Protein AF-Q9HJU5-F1 (afdb_monomer_lite)

Radius of gyration: 21.57 Å; chains: 1; bounding box: 55×40×51 Å

InterPro domains:
  IPR005149 Transcription regulator PadR, N-terminal [PF03551] (3-56)
  IPR036388 Winged helix-like DNA-binding domain superfamily [G3DSA:1.10.10.10] (1-87)
  IPR036390 Winged helix DNA-binding domain superfamily [SSF46785] (1-113)

Structure (mmCIF, N/CA/C/O backbone):
data_AF-Q9HJU5-F1
#
_entry.id   AF-Q9HJU5-F1
#
loop_
_atom_site.group_PDB
_atom_site.id
_atom_site.type_symbol
_atom_site.label_atom_id
_atom_site.label_alt_id
_atom_site.label_comp_id
_atom_site.label_asym_id
_atom_site.label_entity_id
_atom_site.label_seq_id
_atom_site.pdbx_PDB_ins_code
_atom_site.Cartn_x
_atom_site.Cartn_y
_atom_site.Cartn_z
_atom_site.occupancy
_atom_site.B_iso_or_equiv
_atom_site.auth_seq_id
_atom_site.auth_comp_id
_atom_site.auth_asym_id
_atom_site.auth_atom_id
_atom_site.pdbx_PDB_model_num
ATOM 1 N N . MET A 1 1 ? -1.777 -12.050 -14.356 1.00 93.75 1 MET A N 1
ATOM 2 C CA . MET A 1 1 ? -3.208 -12.102 -14.742 1.00 93.75 1 MET A CA 1
ATOM 3 C C . MET A 1 1 ? -3.380 -11.437 -16.095 1.00 93.75 1 MET A C 1
ATOM 5 O O . MET A 1 1 ? -2.643 -10.503 -16.384 1.00 93.75 1 MET A O 1
ATOM 9 N N . SER A 1 2 ? -4.292 -11.906 -16.938 1.00 96.75 2 SER A N 1
ATOM 10 C CA . SER A 1 2 ? -4.713 -11.183 -18.142 1.00 96.75 2 SER A CA 1
ATOM 11 C C . SER A 1 2 ? -5.500 -9.921 -17.771 1.00 96.75 2 SER A C 1
ATOM 13 O O . SER A 1 2 ? -6.002 -9.801 -16.655 1.00 96.75 2 SER A O 1
ATOM 15 N N . GLY A 1 3 ? -5.657 -8.985 -18.711 1.00 95.25 3 GLY A N 1
ATOM 16 C CA . GLY A 1 3 ? -6.486 -7.793 -18.482 1.00 95.25 3 GLY A CA 1
ATOM 17 C C . GLY A 1 3 ? -7.945 -8.123 -18.129 1.00 95.25 3 GLY A C 1
ATOM 18 O O . GLY A 1 3 ? -8.546 -7.422 -17.322 1.00 95.25 3 GLY A O 1
ATOM 19 N N . ALA A 1 4 ? -8.496 -9.213 -18.677 1.00 96.12 4 ALA A N 1
ATOM 20 C CA . ALA A 1 4 ? -9.846 -9.675 -18.350 1.00 96.12 4 ALA A CA 1
ATOM 21 C C . ALA A 1 4 ? -9.943 -10.185 -16.907 1.00 96.12 4 ALA A C 1
ATOM 23 O O . ALA A 1 4 ? -10.804 -9.735 -16.160 1.00 96.12 4 ALA A O 1
ATOM 24 N N . GLU A 1 5 ? -8.997 -11.032 -16.497 1.00 96.88 5 GLU A N 1
ATOM 25 C CA . GLU A 1 5 ? -8.913 -11.530 -15.118 1.00 96.88 5 GLU A CA 1
ATOM 26 C C . GLU A 1 5 ? -8.731 -10.385 -14.109 1.00 96.88 5 GLU A C 1
ATOM 28 O O . GLU A 1 5 ? -9.305 -10.421 -13.028 1.00 96.88 5 GLU A O 1
ATOM 33 N N . ILE A 1 6 ? -7.977 -9.338 -14.468 1.00 96.88 6 ILE A N 1
ATOM 34 C CA . ILE A 1 6 ? -7.814 -8.144 -13.623 1.00 96.88 6 ILE A CA 1
ATOM 35 C C . ILE A 1 6 ? -9.147 -7.401 -13.453 1.00 96.88 6 ILE A C 1
ATOM 37 O O . ILE A 1 6 ? -9.469 -6.995 -12.339 1.00 96.88 6 ILE A O 1
ATOM 41 N N . MET A 1 7 ? -9.938 -7.230 -14.519 1.00 96.56 7 MET A N 1
ATOM 42 C CA . MET A 1 7 ? -11.270 -6.613 -14.411 1.00 96.56 7 MET A CA 1
ATOM 43 C C . MET A 1 7 ? -12.192 -7.419 -13.485 1.00 96.56 7 MET A C 1
ATOM 45 O O . MET A 1 7 ? -12.896 -6.824 -12.669 1.00 96.56 7 MET A O 1
ATOM 49 N N . ASP A 1 8 ? -12.161 -8.748 -13.592 1.00 95.44 8 ASP A N 1
ATOM 50 C CA . ASP A 1 8 ? -12.999 -9.644 -12.791 1.00 95.44 8 ASP A CA 1
ATOM 51 C C . ASP A 1 8 ? -12.573 -9.659 -11.310 1.00 95.44 8 ASP A C 1
ATOM 53 O O . ASP A 1 8 ? -13.419 -9.620 -10.416 1.00 95.44 8 ASP A O 1
ATOM 57 N N . GLU A 1 9 ? -11.268 -9.636 -11.018 1.00 96.50 9 GLU A N 1
ATOM 58 C CA . GLU A 1 9 ? -10.783 -9.511 -9.638 1.00 96.50 9 GLU A CA 1
ATOM 59 C C . GLU A 1 9 ? -11.112 -8.133 -9.037 1.00 96.50 9 GLU A C 1
ATOM 61 O O . GLU A 1 9 ? -11.509 -8.064 -7.876 1.00 96.50 9 GLU A O 1
ATOM 66 N N . ILE A 1 10 ? -11.053 -7.037 -9.806 1.00 95.06 10 ILE A N 1
ATOM 67 C CA . ILE A 1 10 ? -11.484 -5.710 -9.322 1.00 95.06 10 ILE A CA 1
ATOM 68 C C . ILE A 1 10 ? -12.981 -5.708 -8.969 1.00 95.06 10 ILE A C 1
ATOM 70 O O . ILE A 1 10 ? -13.369 -5.184 -7.922 1.00 95.06 10 ILE A O 1
ATOM 74 N N . GLU A 1 11 ? -13.827 -6.326 -9.793 1.00 95.19 11 GLU A N 1
ATOM 75 C CA . GLU A 1 11 ? -15.256 -6.483 -9.495 1.00 95.19 11 GLU A CA 1
ATOM 76 C C . GLU A 1 11 ? -15.480 -7.294 -8.216 1.00 95.19 11 GLU A C 1
ATOM 78 O O . GLU A 1 11 ? -16.217 -6.879 -7.321 1.00 95.19 11 GLU A O 1
ATOM 83 N N . LYS A 1 12 ? -14.792 -8.425 -8.082 1.00 93.44 12 LYS A N 1
ATOM 84 C CA . LYS A 1 12 ? -14.894 -9.291 -6.906 1.00 93.44 12 LYS A CA 1
ATOM 85 C C . LYS A 1 12 ? -14.434 -8.592 -5.625 1.00 93.44 12 LYS A C 1
ATOM 87 O O . LYS A 1 12 ? -15.135 -8.649 -4.616 1.00 93.44 12 LYS A O 1
ATOM 92 N N . HIS A 1 13 ? -13.295 -7.902 -5.661 1.00 91.88 13 HIS A N 1
ATOM 93 C CA . HIS A 1 13 ? -12.753 -7.169 -4.513 1.00 91.88 13 HIS A CA 1
ATOM 94 C C . HIS A 1 13 ? -13.543 -5.896 -4.182 1.00 91.88 13 HIS A C 1
ATOM 96 O O . HIS A 1 13 ? -13.524 -5.447 -3.037 1.00 91.88 13 HIS A O 1
ATOM 102 N N . SER A 1 14 ? -14.285 -5.347 -5.145 1.00 90.62 14 SER A N 1
ATOM 103 C CA . SER A 1 14 ? -15.245 -4.267 -4.903 1.00 90.62 14 SER A CA 1
ATOM 104 C C . SER A 1 14 ? -16.624 -4.767 -4.455 1.00 90.62 14 SER A C 1
ATOM 106 O O . SER A 1 14 ? -17.555 -3.970 -4.382 1.00 90.62 14 SER A O 1
ATOM 108 N N . PHE A 1 15 ? -16.787 -6.061 -4.149 1.00 89.25 15 PHE A N 1
ATOM 109 C CA . PHE A 1 15 ? -18.078 -6.679 -3.808 1.00 89.25 15 PHE A CA 1
ATOM 110 C C . PHE A 1 15 ? -19.161 -6.448 -4.881 1.00 89.25 15 PHE A C 1
ATOM 112 O O . PHE A 1 15 ? -20.340 -6.283 -4.566 1.00 89.25 15 PHE A O 1
ATOM 119 N N . GLY A 1 16 ? -18.758 -6.413 -6.154 1.00 92.31 16 GLY A N 1
ATOM 120 C CA . GLY A 1 16 ? -19.633 -6.157 -7.298 1.00 92.31 16 GLY A CA 1
ATOM 121 C C . GLY A 1 16 ? -20.023 -4.689 -7.487 1.00 92.31 16 GLY A C 1
ATOM 122 O O . GLY A 1 16 ? -20.833 -4.386 -8.359 1.00 92.31 16 GLY A O 1
ATOM 123 N N . LEU A 1 17 ? -19.477 -3.762 -6.693 1.00 92.31 17 LEU A N 1
ATOM 124 C CA . LEU A 1 17 ? -19.820 -2.339 -6.783 1.00 92.31 17 LEU A CA 1
ATOM 125 C C . LEU A 1 17 ? -19.205 -1.662 -8.010 1.00 92.31 17 LEU A C 1
ATOM 127 O O . LEU A 1 17 ? -19.727 -0.645 -8.470 1.00 92.31 17 LEU A O 1
ATOM 131 N N . TRP A 1 18 ? -18.092 -2.188 -8.530 1.00 94.12 18 TRP A N 1
ATOM 132 C CA . TRP A 1 18 ? -17.386 -1.554 -9.632 1.00 94.12 18 TRP A CA 1
ATOM 133 C C . TRP A 1 18 ? -16.580 -2.535 -10.484 1.00 94.12 18 TRP A C 1
ATOM 135 O O . TRP A 1 18 ? -15.721 -3.256 -9.986 1.00 94.12 18 TRP A O 1
ATOM 145 N N . ARG A 1 19 ? -16.793 -2.482 -11.803 1.00 95.44 19 ARG A N 1
ATOM 146 C CA . ARG A 1 19 ? -15.992 -3.197 -12.799 1.00 95.44 19 ARG A CA 1
ATOM 147 C C . ARG A 1 19 ? -15.490 -2.211 -13.856 1.00 95.44 19 ARG A C 1
ATOM 149 O O . ARG A 1 19 ? -16.318 -1.595 -14.536 1.00 95.44 19 ARG A O 1
ATOM 156 N N . PRO A 1 20 ? -14.170 -2.030 -14.027 1.00 96.19 20 PRO A N 1
ATOM 157 C CA . PRO A 1 20 ? -13.653 -1.159 -15.072 1.00 96.19 20 PRO A CA 1
ATOM 158 C C . PRO A 1 20 ? -13.953 -1.736 -16.460 1.00 96.19 20 PRO A C 1
ATOM 160 O O . PRO A 1 20 ? -14.015 -2.947 -16.658 1.00 96.19 20 PRO A O 1
ATOM 163 N N . SER A 1 21 ? -14.130 -0.855 -17.444 1.00 97.12 21 SER A N 1
ATOM 164 C CA . SER A 1 21 ? -14.312 -1.261 -18.841 1.00 97.12 21 SER A CA 1
ATOM 165 C C . SER A 1 21 ? -12.970 -1.614 -19.504 1.00 97.12 21 SER A C 1
ATOM 167 O O . SER A 1 21 ? -11.932 -1.082 -19.089 1.00 97.12 21 SER A O 1
ATOM 169 N N . PRO A 1 22 ? -12.973 -2.386 -20.610 1.00 95.31 22 PRO A N 1
ATOM 170 C CA . PRO A 1 22 ? -11.790 -2.562 -21.453 1.00 95.31 22 PRO A CA 1
ATOM 171 C C . PRO A 1 22 ? -11.144 -1.226 -21.856 1.00 95.31 22 PRO A C 1
ATOM 173 O O . PRO A 1 22 ? -9.929 -1.064 -21.776 1.00 95.31 22 PRO A O 1
ATOM 176 N N . GLY A 1 23 ? -11.965 -0.231 -22.213 1.00 95.56 23 GLY A N 1
ATOM 177 C CA . GLY A 1 23 ? -11.500 1.092 -22.638 1.00 95.56 23 GLY A CA 1
ATOM 178 C C . GLY A 1 23 ? -10.811 1.907 -21.540 1.00 95.56 23 GLY A C 1
ATOM 179 O O . GLY A 1 23 ? -10.077 2.832 -21.861 1.00 95.56 23 GLY A O 1
ATOM 180 N N . SER A 1 24 ? -11.011 1.561 -20.266 1.00 95.75 24 SER A N 1
ATOM 181 C CA . SER A 1 24 ? -10.334 2.196 -19.128 1.00 95.75 24 SER A CA 1
ATOM 182 C C . SER A 1 24 ? -9.169 1.366 -18.589 1.00 95.75 24 SER A C 1
ATOM 184 O O . SER A 1 24 ? -8.158 1.936 -18.189 1.00 95.75 24 SER A O 1
ATOM 186 N N . ILE A 1 25 ? -9.279 0.031 -18.584 1.00 96.94 25 ILE A N 1
ATOM 187 C CA . ILE A 1 25 ? -8.273 -0.827 -17.946 1.00 96.94 25 ILE A CA 1
ATOM 188 C C . ILE A 1 25 ? -6.996 -0.944 -18.779 1.00 96.94 25 ILE A C 1
ATOM 190 O O . ILE A 1 25 ? -5.905 -0.862 -18.228 1.00 96.94 25 ILE A O 1
ATOM 194 N N . TYR A 1 26 ? -7.104 -1.102 -20.101 1.00 96.00 26 TYR A N 1
ATOM 195 C CA . TYR A 1 26 ? -5.921 -1.309 -20.936 1.00 96.00 26 TYR A CA 1
ATOM 196 C C . TYR A 1 26 ? -5.037 -0.061 -21.012 1.00 96.00 26 TYR A C 1
ATOM 198 O O . TYR A 1 26 ? -3.833 -0.215 -20.833 1.00 96.00 26 TYR A O 1
ATOM 206 N N . PRO A 1 27 ? -5.575 1.167 -21.169 1.00 97.69 27 PRO A N 1
ATOM 207 C CA . PRO A 1 27 ? -4.752 2.369 -21.063 1.00 97.69 27 PRO A CA 1
ATOM 208 C C . PRO A 1 27 ? -4.038 2.485 -19.715 1.00 97.69 27 PRO A C 1
ATOM 210 O O . PRO A 1 27 ? -2.855 2.799 -19.688 1.00 97.69 27 PRO A O 1
ATOM 213 N N . ALA A 1 28 ? -4.720 2.167 -18.609 1.00 97.44 28 ALA A N 1
ATOM 214 C CA . ALA A 1 28 ? -4.102 2.185 -17.285 1.00 97.44 28 ALA A CA 1
ATOM 215 C C . ALA A 1 28 ? -2.970 1.149 -17.160 1.00 97.44 28 ALA A C 1
ATOM 217 O O . ALA A 1 28 ? -1.899 1.466 -16.652 1.00 97.44 28 ALA A O 1
ATOM 218 N N . LEU A 1 29 ? -3.171 -0.074 -17.663 1.00 97.88 29 LEU A N 1
ATOM 219 C CA . LEU A 1 29 ? -2.132 -1.109 -17.670 1.00 97.88 29 LEU A CA 1
ATOM 220 C C . LEU A 1 29 ? -0.928 -0.704 -18.529 1.00 97.88 29 LEU A C 1
ATOM 222 O O . LEU A 1 29 ? 0.206 -0.9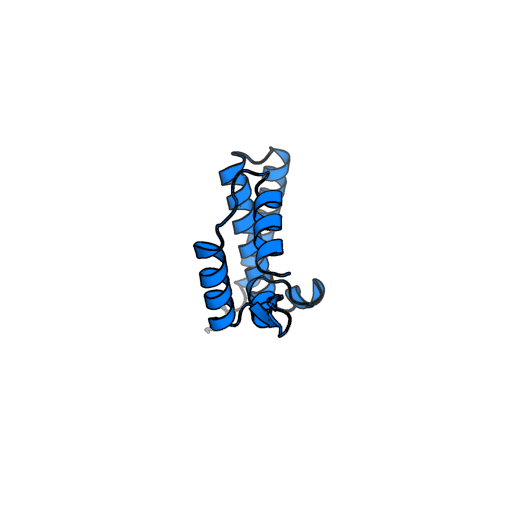07 -18.110 1.00 97.88 29 LEU A O 1
ATOM 226 N N . GLU A 1 30 ? -1.147 -0.099 -19.696 1.00 97.31 30 GLU A N 1
ATOM 227 C CA . GLU A 1 30 ? -0.054 0.392 -20.545 1.00 97.31 30 GLU A CA 1
ATOM 228 C C . GLU A 1 30 ? 0.706 1.554 -19.881 1.00 97.31 30 GLU A C 1
ATOM 230 O O . GLU A 1 30 ? 1.935 1.591 -19.950 1.00 97.31 30 GLU A O 1
ATOM 235 N N . SER A 1 31 ? 0.022 2.448 -19.154 1.00 97.88 31 SER A N 1
ATOM 236 C CA . SER A 1 31 ? 0.683 3.464 -18.322 1.00 97.88 31 SER A CA 1
ATOM 237 C C . SER A 1 31 ? 1.586 2.826 -17.265 1.00 97.88 31 SER A C 1
ATOM 239 O O . SER A 1 31 ? 2.771 3.150 -17.208 1.00 97.88 31 SER A O 1
ATOM 241 N N . LEU A 1 32 ? 1.085 1.845 -16.510 1.00 97.81 32 LEU A N 1
ATOM 242 C CA . LEU A 1 32 ? 1.876 1.138 -15.496 1.00 97.81 32 LEU A CA 1
ATOM 243 C C . LEU A 1 32 ? 3.072 0.376 -16.094 1.00 97.81 32 LEU A C 1
ATOM 245 O O . LEU A 1 32 ? 4.128 0.295 -15.463 1.00 97.81 32 LEU A O 1
ATOM 249 N N . VAL A 1 33 ? 2.935 -0.166 -17.311 1.00 97.88 33 VAL A N 1
ATOM 250 C CA . VAL A 1 33 ? 4.058 -0.758 -18.061 1.00 97.88 33 VAL A CA 1
ATOM 251 C C . VAL A 1 33 ? 5.080 0.317 -18.426 1.00 97.88 33 VAL A C 1
ATOM 253 O O . VAL A 1 33 ? 6.275 0.116 -18.220 1.00 97.88 33 VAL A O 1
ATOM 256 N N . SER A 1 34 ? 4.631 1.468 -18.933 1.00 97.75 34 SER A N 1
ATOM 257 C CA . SER A 1 34 ? 5.516 2.573 -19.324 1.00 97.75 34 SER A CA 1
ATOM 258 C C . SER A 1 34 ? 6.284 3.170 -18.139 1.00 97.75 34 SER A C 1
ATOM 260 O O . SER A 1 34 ? 7.449 3.541 -18.273 1.00 97.75 34 SER A O 1
ATOM 262 N N . GLU A 1 35 ? 5.662 3.189 -16.961 1.00 97.25 35 GLU A N 1
ATOM 263 C CA . GLU A 1 35 ? 6.274 3.607 -15.698 1.00 97.25 35 GLU A CA 1
ATOM 264 C C . GLU A 1 35 ? 7.196 2.527 -15.108 1.00 97.25 35 GLU A C 1
ATOM 266 O O . GLU A 1 35 ? 7.954 2.790 -14.169 1.00 97.25 35 GLU A O 1
ATOM 271 N N . GLY A 1 36 ? 7.167 1.314 -15.663 1.00 96.81 36 GLY A N 1
ATOM 272 C CA . GLY A 1 36 ? 7.973 0.179 -15.232 1.00 96.81 36 GLY A CA 1
ATOM 273 C C . GLY A 1 36 ? 7.491 -0.469 -13.937 1.00 96.81 36 GLY A C 1
ATOM 274 O O . GLY A 1 36 ? 8.271 -1.186 -13.317 1.00 96.81 36 GLY A O 1
ATOM 275 N N . LEU A 1 37 ? 6.249 -0.226 -13.508 1.00 96.94 37 LEU A N 1
ATOM 276 C CA . LEU A 1 37 ? 5.658 -0.808 -12.293 1.00 96.94 37 LEU A CA 1
ATOM 277 C C . LEU A 1 37 ? 5.123 -2.227 -12.532 1.00 96.94 37 LEU A C 1
ATOM 279 O O . LEU A 1 37 ? 5.120 -3.067 -11.634 1.00 96.94 37 LEU A O 1
ATOM 283 N N . ILE A 1 38 ? 4.711 -2.532 -13.762 1.00 97.50 38 ILE A N 1
ATOM 284 C CA . ILE A 1 38 ? 4.299 -3.881 -14.163 1.00 97.50 38 ILE A CA 1
ATOM 285 C C . ILE A 1 38 ? 5.003 -4.305 -15.452 1.00 97.50 38 ILE A C 1
ATOM 287 O O . ILE A 1 38 ? 5.438 -3.478 -16.249 1.00 97.50 38 ILE A O 1
ATOM 291 N N . ILE A 1 39 ? 5.094 -5.614 -15.668 1.00 97.50 39 ILE A N 1
ATOM 292 C CA . ILE A 1 39 ? 5.643 -6.229 -16.875 1.00 97.50 39 ILE A CA 1
ATOM 293 C C . ILE A 1 39 ? 4.501 -6.904 -17.624 1.00 97.50 39 ILE A C 1
ATOM 295 O O . ILE A 1 39 ? 3.754 -7.700 -17.052 1.00 97.50 39 ILE A O 1
ATOM 299 N N . ARG A 1 40 ? 4.394 -6.621 -18.924 1.00 97.31 40 ARG A N 1
ATOM 300 C CA . ARG A 1 40 ? 3.529 -7.365 -19.840 1.00 97.31 40 ARG A CA 1
ATOM 301 C C . ARG A 1 40 ? 4.307 -8.541 -20.432 1.00 97.31 40 ARG A C 1
ATOM 303 O O . ARG A 1 40 ? 5.355 -8.349 -21.039 1.00 97.31 40 ARG A O 1
ATOM 310 N N . LYS A 1 41 ? 3.794 -9.755 -20.246 1.00 96.50 41 LYS A N 1
ATOM 311 C CA . LYS A 1 41 ? 4.320 -10.997 -20.822 1.00 96.50 41 LYS A CA 1
ATOM 312 C C . LYS A 1 41 ? 3.850 -11.181 -22.260 1.00 96.50 41 LYS A C 1
ATOM 314 O O . LYS A 1 41 ? 2.803 -10.666 -22.659 1.00 96.50 41 LYS A O 1
ATOM 319 N N . ASP A 1 42 ? 4.583 -12.010 -22.996 1.00 93.50 42 ASP A N 1
ATOM 320 C CA . ASP A 1 42 ? 4.279 -12.360 -24.389 1.00 93.50 42 ASP A CA 1
ATOM 321 C C . ASP A 1 42 ? 2.909 -13.041 -24.549 1.00 93.50 42 ASP A C 1
ATOM 323 O O . ASP A 1 42 ? 2.270 -12.927 -25.591 1.00 93.50 42 ASP A O 1
ATOM 327 N N . ASP A 1 43 ? 2.422 -13.704 -23.497 1.00 92.94 43 ASP A N 1
ATOM 328 C CA . ASP A 1 43 ? 1.101 -14.341 -23.452 1.00 92.94 43 ASP A CA 1
ATOM 329 C C . ASP A 1 43 ? -0.046 -13.377 -23.086 1.00 92.94 43 ASP A C 1
ATOM 331 O O . ASP A 1 43 ? -1.186 -13.800 -22.889 1.00 92.94 43 ASP A O 1
ATOM 335 N N . GLY A 1 44 ? 0.236 -12.074 -22.990 1.00 89.69 44 GLY A N 1
ATOM 336 C CA . GLY A 1 44 ? -0.754 -11.044 -22.679 1.00 89.69 44 GLY A CA 1
ATOM 337 C C . GLY A 1 44 ? -1.127 -10.944 -21.198 1.00 89.6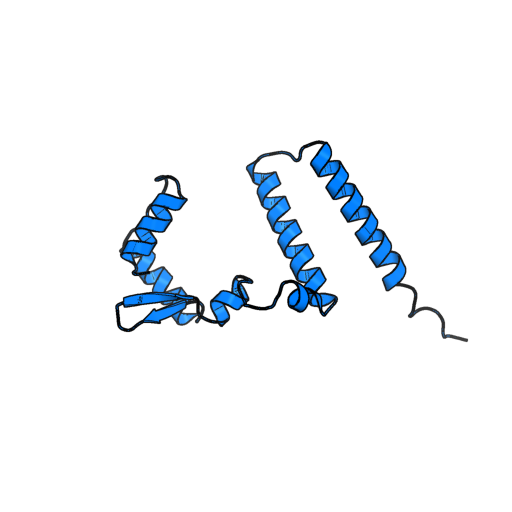9 44 GLY A C 1
ATOM 338 O O . GLY A 1 44 ? -2.058 -10.209 -20.856 1.00 89.69 44 GLY A O 1
ATOM 339 N N . ARG A 1 45 ? -0.424 -11.653 -20.307 1.00 96.50 45 ARG A N 1
ATOM 340 C CA . ARG A 1 45 ? -0.564 -11.481 -18.857 1.00 96.50 45 ARG A CA 1
ATOM 341 C C . ARG A 1 45 ? 0.328 -10.357 -18.339 1.00 96.50 45 ARG A C 1
ATOM 343 O O . ARG A 1 45 ? 1.375 -10.054 -18.899 1.00 96.50 45 ARG A O 1
ATOM 350 N N . TYR A 1 46 ? -0.085 -9.786 -17.219 1.00 97.50 46 TYR A N 1
ATOM 351 C CA . TYR A 1 46 ? 0.637 -8.771 -16.470 1.00 97.50 46 TYR A CA 1
ATOM 352 C C . TYR A 1 46 ? 1.100 -9.335 -15.124 1.00 97.50 46 TYR A C 1
ATOM 354 O O . TYR A 1 46 ? 0.386 -10.134 -14.496 1.00 97.50 46 TYR A O 1
ATOM 362 N N . GLU A 1 47 ? 2.277 -8.902 -14.686 1.00 96.38 47 GLU A N 1
ATOM 363 C CA . GLU A 1 47 ? 2.850 -9.168 -13.363 1.00 96.38 47 GLU A CA 1
ATOM 364 C C . GLU A 1 47 ? 3.532 -7.913 -12.807 1.00 96.38 47 GLU A C 1
ATOM 366 O O . GLU A 1 47 ? 3.914 -7.034 -13.575 1.00 96.38 47 GLU A O 1
ATOM 371 N N . LEU A 1 48 ? 3.704 -7.828 -11.485 1.00 95.31 48 LEU A N 1
ATOM 372 C CA . LEU A 1 48 ? 4.511 -6.765 -10.879 1.00 95.31 48 LEU A CA 1
ATOM 373 C C . LEU A 1 48 ? 5.975 -6.900 -11.310 1.00 95.31 48 LEU A C 1
ATOM 375 O O . LEU A 1 48 ? 6.530 -8.002 -11.277 1.00 95.31 48 LEU A O 1
ATOM 379 N N . SER A 1 49 ? 6.599 -5.779 -11.669 1.00 95.00 49 SER A N 1
ATOM 380 C CA . SER A 1 49 ? 8.056 -5.705 -11.803 1.00 95.00 49 SER A CA 1
ATOM 381 C C . SER A 1 49 ? 8.713 -5.666 -10.418 1.00 95.00 49 SER A C 1
ATOM 383 O O . SER A 1 49 ? 8.028 -5.472 -9.416 1.00 95.00 49 SER A O 1
ATOM 385 N N . GLU A 1 50 ? 10.041 -5.795 -10.342 1.00 89.56 50 GLU A N 1
ATOM 386 C CA . GLU A 1 50 ? 10.753 -5.546 -9.077 1.00 89.56 50 GLU A CA 1
ATOM 387 C C . GLU A 1 50 ? 10.523 -4.109 -8.591 1.00 89.56 50 GLU A C 1
ATOM 389 O O . GLU A 1 50 ? 10.115 -3.917 -7.457 1.00 89.56 50 GLU A O 1
ATOM 394 N N . LYS A 1 51 ? 10.604 -3.108 -9.479 1.00 90.12 51 LYS A N 1
ATOM 395 C CA . LYS A 1 51 ? 10.264 -1.714 -9.146 1.00 90.12 51 LYS A CA 1
ATOM 396 C C . LYS A 1 51 ? 8.835 -1.575 -8.602 1.00 90.12 51 LYS A C 1
ATOM 398 O O . LYS A 1 51 ? 8.605 -0.823 -7.667 1.00 90.12 51 LYS A O 1
ATOM 403 N N . GLY A 1 52 ? 7.865 -2.277 -9.188 1.00 91.50 52 GLY A N 1
ATOM 404 C CA . GLY A 1 52 ? 6.482 -2.263 -8.710 1.00 91.50 52 GLY A CA 1
ATOM 405 C C . GLY A 1 52 ? 6.306 -2.959 -7.364 1.00 91.50 52 GLY A C 1
ATOM 406 O O . GLY A 1 52 ? 5.453 -2.559 -6.578 1.00 91.50 52 GLY A O 1
ATOM 407 N N . LYS A 1 53 ? 7.107 -3.988 -7.072 1.00 86.75 53 LYS A N 1
ATOM 408 C CA . LYS A 1 53 ? 7.142 -4.608 -5.744 1.00 86.75 53 LYS A CA 1
ATOM 409 C C . LYS A 1 53 ? 7.802 -3.683 -4.726 1.00 86.75 53 LYS A C 1
ATOM 411 O O . LYS A 1 53 ? 7.251 -3.546 -3.642 1.00 86.75 53 LYS A O 1
ATOM 416 N N . GLU A 1 54 ? 8.899 -3.015 -5.064 1.00 81.94 54 GLU A N 1
ATOM 417 C CA . GLU A 1 54 ? 9.543 -2.003 -4.218 1.00 81.94 54 GLU A CA 1
ATOM 418 C C . GLU A 1 54 ? 8.575 -0.861 -3.877 1.00 81.94 54 GLU A C 1
ATOM 420 O O . GLU A 1 54 ? 8.392 -0.549 -2.702 1.00 81.94 54 GLU A O 1
ATOM 425 N N . ASP A 1 55 ? 7.905 -0.298 -4.888 1.00 82.69 55 ASP A N 1
ATOM 426 C CA . ASP A 1 55 ? 6.950 0.813 -4.753 1.00 82.69 55 ASP A CA 1
ATOM 427 C C . ASP A 1 55 ? 5.765 0.459 -3.841 1.00 82.69 55 ASP A C 1
ATOM 429 O O . ASP A 1 55 ? 5.332 1.259 -3.014 1.00 82.69 55 ASP A O 1
ATOM 433 N N . LEU A 1 56 ? 5.294 -0.788 -3.921 1.00 82.88 56 LEU A N 1
ATOM 434 C CA . LEU A 1 56 ? 4.245 -1.315 -3.048 1.00 82.88 56 LEU A CA 1
ATOM 435 C C . LEU A 1 56 ? 4.769 -1.840 -1.702 1.00 82.88 56 LEU A C 1
ATOM 437 O O . LEU A 1 56 ? 3.980 -2.332 -0.893 1.00 82.88 56 LEU A O 1
ATOM 441 N N . GLY A 1 57 ? 6.082 -1.810 -1.461 1.00 71.44 57 GLY A N 1
ATOM 442 C CA . GLY A 1 57 ? 6.686 -2.413 -0.278 1.00 71.44 57 GLY A CA 1
ATOM 443 C C . GLY A 1 57 ? 6.397 -3.917 -0.172 1.00 71.44 57 GLY A C 1
ATOM 444 O O . GLY A 1 57 ? 6.100 -4.410 0.916 1.00 71.44 57 GLY A O 1
ATOM 445 N N . ILE A 1 58 ? 6.483 -4.663 -1.276 1.00 69.19 58 ILE A N 1
ATOM 446 C CA . ILE A 1 58 ? 6.248 -6.118 -1.409 1.00 69.19 58 ILE A CA 1
ATOM 447 C C . ILE A 1 58 ? 7.563 -6.924 -1.485 1.00 69.19 58 ILE A C 1
ATOM 449 O O . ILE A 1 58 ? 7.543 -8.153 -1.433 1.00 69.19 58 ILE A O 1
ATOM 453 N N . ASP A 1 59 ? 8.722 -6.272 -1.552 1.00 56.19 59 ASP A N 1
ATOM 454 C CA . ASP A 1 59 ? 10.000 -6.974 -1.698 1.00 56.19 59 ASP A CA 1
ATOM 455 C C . ASP A 1 59 ? 10.316 -7.964 -0.571 1.00 56.19 59 ASP A C 1
ATOM 457 O O . ASP A 1 59 ? 10.078 -7.676 0.608 1.00 56.19 59 ASP A O 1
ATOM 461 N N . ASN A 1 60 ? 10.943 -9.085 -0.976 1.00 52.00 60 ASN A N 1
ATOM 462 C CA . ASN A 1 60 ? 11.511 -10.202 -0.192 1.00 52.00 60 ASN A CA 1
ATOM 463 C C . ASN A 1 60 ? 12.649 -9.783 0.764 1.00 52.00 60 ASN A C 1
ATOM 465 O O . ASN A 1 60 ? 13.588 -10.533 1.026 1.00 52.00 60 ASN A O 1
ATOM 469 N N . ILE A 1 61 ? 12.589 -8.571 1.287 1.00 51.88 61 ILE A N 1
ATOM 470 C CA . ILE A 1 61 ? 13.339 -8.145 2.450 1.00 51.88 61 ILE A CA 1
ATOM 471 C C . ILE A 1 61 ? 12.613 -8.808 3.622 1.00 51.88 61 ILE A C 1
ATOM 473 O O . ILE A 1 61 ? 11.450 -8.493 3.882 1.00 51.88 61 ILE A O 1
ATOM 477 N N . SER A 1 62 ? 13.260 -9.765 4.301 1.00 58.50 62 SER A N 1
ATOM 478 C CA . SER A 1 62 ? 12.721 -10.313 5.554 1.00 58.50 62 SER A CA 1
ATOM 479 C C . SER A 1 62 ? 12.263 -9.145 6.431 1.00 58.50 62 SER A C 1
ATOM 481 O O . SER A 1 62 ? 12.905 -8.096 6.427 1.00 58.50 62 SER A O 1
ATOM 483 N N . GLN A 1 63 ? 11.187 -9.287 7.207 1.00 55.81 63 GLN A N 1
ATOM 484 C CA . GLN A 1 63 ? 10.751 -8.224 8.126 1.00 55.81 63 GLN A CA 1
ATOM 485 C C . GLN A 1 63 ? 11.927 -7.720 9.001 1.00 55.81 63 GLN A C 1
ATOM 487 O O . GLN A 1 63 ? 12.013 -6.538 9.314 1.00 55.81 63 GLN A O 1
ATOM 492 N N . SER A 1 64 ? 12.905 -8.594 9.283 1.00 56.12 64 SER A N 1
ATOM 493 C CA . SER A 1 64 ? 14.178 -8.262 9.937 1.00 56.12 64 SER A CA 1
ATOM 494 C C . SER A 1 64 ? 15.108 -7.347 9.130 1.00 56.12 64 SER A C 1
ATOM 496 O O . SER A 1 64 ? 15.834 -6.541 9.702 1.00 56.12 64 SER A O 1
ATOM 498 N N . ASP A 1 65 ? 15.129 -7.479 7.806 1.00 57.12 65 ASP A N 1
ATOM 499 C CA . ASP A 1 65 ? 15.981 -6.703 6.911 1.00 57.12 65 ASP A CA 1
ATOM 500 C C . ASP A 1 65 ? 15.421 -5.288 6.658 1.00 57.12 65 ASP A C 1
ATOM 502 O O . ASP A 1 65 ? 16.209 -4.369 6.440 1.00 57.12 65 AS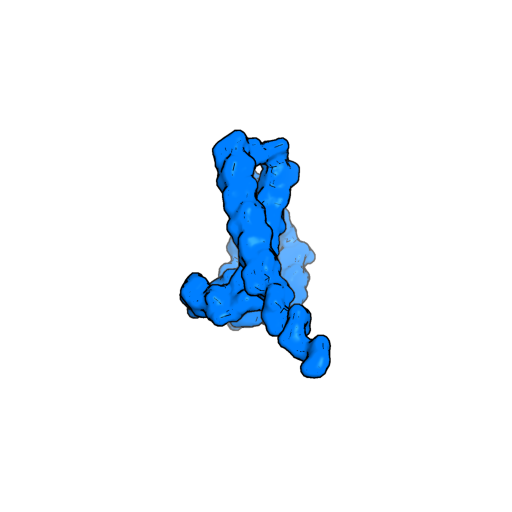P A O 1
ATOM 506 N N . ARG A 1 66 ? 14.096 -5.086 6.790 1.00 57.59 66 ARG A N 1
ATOM 507 C CA . ARG A 1 66 ? 13.420 -3.768 6.729 1.00 57.59 66 ARG A CA 1
ATOM 508 C C . ARG A 1 66 ? 13.642 -2.891 7.953 1.00 57.59 66 ARG A C 1
ATOM 510 O O . ARG A 1 66 ? 13.273 -1.728 7.941 1.00 57.59 66 ARG A O 1
ATOM 517 N N . MET A 1 67 ? 14.210 -3.444 9.020 1.00 65.31 67 MET A N 1
ATOM 518 C CA . MET A 1 67 ? 14.419 -2.735 10.285 1.00 65.31 67 MET A CA 1
ATOM 519 C C . MET A 1 67 ? 15.907 -2.510 10.579 1.00 65.31 67 MET A C 1
ATOM 521 O O . MET A 1 67 ? 16.296 -2.300 11.726 1.00 65.31 67 MET A O 1
ATOM 525 N N . LYS A 1 68 ? 16.762 -2.583 9.550 1.00 73.00 68 LYS A N 1
ATOM 526 C CA . LYS A 1 68 ? 18.221 -2.463 9.700 1.00 73.00 68 LYS A CA 1
ATOM 527 C C . LYS A 1 68 ? 18.697 -1.034 9.941 1.00 73.00 68 LYS A C 1
ATOM 529 O O . LYS A 1 68 ? 19.762 -0.852 10.526 1.00 73.00 68 LYS A O 1
ATOM 534 N N . THR A 1 69 ? 17.952 -0.030 9.484 1.00 83.25 69 THR A N 1
ATOM 535 C CA . THR A 1 69 ? 18.321 1.384 9.634 1.00 83.25 69 THR A CA 1
ATOM 536 C C . THR A 1 69 ? 17.197 2.172 10.295 1.00 83.25 69 THR A C 1
ATOM 538 O O . THR A 1 69 ? 16.021 1.847 10.129 1.00 83.25 69 THR A O 1
ATOM 541 N N . ALA A 1 70 ? 17.547 3.242 11.015 1.00 83.88 70 ALA A N 1
ATOM 542 C CA . ALA A 1 70 ? 16.553 4.145 11.597 1.00 83.88 70 ALA A CA 1
ATOM 543 C C . ALA A 1 70 ? 15.593 4.698 10.527 1.00 83.88 70 ALA A C 1
ATOM 545 O O . ALA A 1 70 ? 14.391 4.738 10.751 1.00 83.88 70 ALA A O 1
ATOM 546 N N . ASP A 1 71 ? 16.117 5.036 9.348 1.00 82.19 71 ASP A N 1
ATOM 547 C CA . ASP A 1 71 ? 15.348 5.533 8.203 1.00 82.19 71 ASP A CA 1
ATOM 548 C C . ASP A 1 71 ? 14.286 4.531 7.713 1.00 82.19 71 ASP A C 1
ATOM 550 O O . ASP A 1 71 ? 13.113 4.877 7.562 1.00 82.19 71 ASP A O 1
ATOM 554 N N . SER A 1 72 ? 14.664 3.256 7.574 1.00 78.75 72 SER A N 1
ATOM 555 C CA . SER A 1 72 ? 13.736 2.191 7.172 1.00 78.75 72 SER A CA 1
ATOM 556 C C . SER A 1 72 ? 12.630 1.955 8.208 1.00 78.75 72 SER A C 1
ATOM 558 O O . SER A 1 72 ? 11.456 1.852 7.857 1.00 78.75 72 SER A O 1
ATOM 560 N N . VAL A 1 73 ? 12.978 1.979 9.501 1.00 85.94 73 VAL A N 1
ATOM 561 C CA . VAL A 1 73 ? 12.006 1.839 10.596 1.00 85.94 73 VAL A CA 1
ATOM 562 C C . VAL A 1 73 ? 11.040 3.026 10.631 1.00 85.94 73 VAL A C 1
ATOM 564 O O . VAL A 1 73 ? 9.840 2.833 10.812 1.00 85.94 73 VAL A O 1
ATOM 567 N N . LEU A 1 74 ? 11.538 4.251 10.446 1.00 88.19 74 LEU A N 1
ATOM 568 C CA . LEU A 1 74 ? 10.709 5.458 10.433 1.00 88.19 74 LEU A CA 1
ATOM 569 C C . LEU A 1 74 ? 9.750 5.484 9.236 1.00 88.19 74 LEU A C 1
ATOM 571 O O . LEU A 1 74 ? 8.589 5.855 9.403 1.00 88.19 74 LEU A O 1
ATOM 575 N N . SER A 1 75 ? 10.204 5.042 8.063 1.00 81.81 75 SER A N 1
ATOM 576 C CA . SER A 1 75 ? 9.369 4.936 6.859 1.00 81.81 75 SER A CA 1
ATOM 577 C C . SER A 1 75 ? 8.220 3.935 7.039 1.00 81.81 75 SER A C 1
ATOM 579 O O . SER A 1 75 ? 7.079 4.209 6.658 1.00 81.81 75 SER A O 1
ATOM 581 N N . GLU A 1 76 ? 8.485 2.800 7.691 1.00 82.00 76 GLU A N 1
ATOM 582 C CA . GLU A 1 76 ? 7.452 1.807 8.003 1.00 82.00 76 GLU A CA 1
ATOM 583 C C . GLU A 1 76 ? 6.452 2.342 9.046 1.00 82.00 76 GLU A C 1
ATOM 585 O O . GLU A 1 76 ? 5.239 2.227 8.869 1.00 82.00 76 GLU A O 1
ATOM 590 N N . LEU A 1 77 ? 6.940 3.003 10.106 1.00 90.44 77 LEU A N 1
ATOM 591 C CA . LEU A 1 77 ? 6.081 3.641 11.111 1.00 90.44 77 LEU A CA 1
ATOM 592 C C . LEU A 1 77 ? 5.156 4.694 10.490 1.00 90.44 77 LEU A C 1
ATOM 594 O O . LEU A 1 77 ? 3.981 4.763 10.852 1.00 90.44 77 LEU A O 1
ATOM 598 N N . TYR A 1 78 ? 5.670 5.489 9.550 1.00 86.19 78 TYR A N 1
ATOM 599 C CA . TYR A 1 78 ? 4.875 6.465 8.808 1.00 86.19 78 TYR A CA 1
ATOM 600 C C . TYR A 1 78 ? 3.772 5.785 7.988 1.00 86.19 78 TYR A C 1
ATOM 602 O O . TYR A 1 78 ? 2.604 6.161 8.088 1.00 86.19 78 TYR A O 1
ATOM 610 N N . SER A 1 79 ? 4.125 4.731 7.251 1.00 83.50 79 SER A N 1
ATOM 611 C CA . SER A 1 79 ? 3.182 3.969 6.425 1.00 83.50 79 SER A CA 1
ATOM 612 C C . SER A 1 79 ? 2.056 3.351 7.264 1.00 83.50 79 SER A C 1
ATOM 614 O O . SER A 1 79 ? 0.880 3.443 6.909 1.00 83.50 79 SER A O 1
ATOM 616 N N . TYR A 1 80 ? 2.380 2.784 8.430 1.00 89.75 80 TYR A N 1
ATOM 617 C CA . TYR A 1 80 ? 1.368 2.256 9.349 1.00 89.75 80 TYR A CA 1
ATOM 618 C C . TYR A 1 80 ? 0.500 3.338 9.984 1.00 89.75 80 TYR A C 1
ATOM 620 O O . TYR A 1 80 ? -0.695 3.110 10.181 1.00 89.75 80 TYR A O 1
ATOM 628 N N . ALA A 1 81 ? 1.063 4.506 10.299 1.00 91.62 81 ALA A N 1
ATOM 629 C CA . ALA A 1 81 ? 0.283 5.628 10.807 1.00 91.62 81 ALA A CA 1
ATOM 630 C C . ALA A 1 81 ? -0.744 6.101 9.768 1.00 91.62 81 ALA A C 1
ATOM 632 O O . ALA A 1 81 ? -1.907 6.295 10.118 1.00 91.62 81 ALA A O 1
ATOM 633 N N . GLN A 1 82 ? -0.343 6.198 8.498 1.00 87.25 82 GLN A N 1
ATOM 634 C CA . GLN A 1 82 ? -1.240 6.533 7.393 1.00 87.25 82 GLN A CA 1
ATOM 635 C C . GLN A 1 82 ? -2.341 5.476 7.214 1.00 87.25 82 GLN A C 1
ATOM 637 O O . GLN A 1 82 ? -3.518 5.813 7.123 1.00 87.25 82 GLN A O 1
ATOM 642 N N . TYR A 1 83 ? -1.990 4.188 7.259 1.00 86.81 83 TYR A N 1
ATOM 643 C CA . TYR A 1 83 ? -2.979 3.110 7.177 1.00 86.81 83 TYR A CA 1
ATOM 644 C C . TYR A 1 83 ? -3.984 3.142 8.341 1.00 86.81 83 TYR A C 1
ATOM 646 O O . TYR A 1 83 ? -5.189 2.971 8.146 1.00 86.81 83 TYR A O 1
ATOM 654 N N . LEU A 1 84 ? -3.508 3.395 9.566 1.00 90.06 84 LEU A N 1
ATOM 655 C CA . LEU A 1 84 ? -4.375 3.550 10.732 1.00 90.06 84 LEU A CA 1
ATOM 656 C C . LEU A 1 84 ? -5.285 4.778 10.594 1.00 90.06 84 LEU A C 1
ATOM 658 O O . LEU A 1 84 ? -6.461 4.705 10.948 1.00 90.06 84 LEU A O 1
ATOM 662 N N . GLU A 1 85 ? -4.766 5.887 10.069 1.00 87.94 85 GLU A N 1
ATOM 663 C CA . GLU A 1 85 ? -5.549 7.088 9.781 1.00 87.94 85 GLU A CA 1
ATOM 664 C C . GLU A 1 85 ? -6.687 6.789 8.798 1.00 87.94 85 GLU A C 1
ATOM 666 O O . GLU A 1 85 ? -7.835 7.153 9.066 1.00 87.94 85 GLU A O 1
ATOM 671 N N . ASP A 1 86 ? -6.401 6.074 7.711 1.00 86.44 86 ASP A N 1
ATOM 672 C CA . ASP A 1 86 ? -7.401 5.686 6.715 1.00 86.44 86 ASP A CA 1
ATOM 673 C C . ASP A 1 86 ? -8.502 4.804 7.321 1.00 86.44 86 ASP A C 1
ATOM 675 O O . ASP A 1 86 ? -9.691 5.034 7.074 1.00 86.44 86 ASP A O 1
ATOM 679 N N . ILE A 1 87 ? -8.137 3.847 8.183 1.00 85.81 87 ILE A N 1
ATOM 680 C CA . ILE A 1 87 ? -9.105 3.028 8.931 1.00 85.81 87 ILE A CA 1
ATOM 681 C C . ILE A 1 87 ? -10.001 3.914 9.798 1.00 85.81 87 ILE A C 1
ATOM 683 O O . ILE A 1 87 ? -11.224 3.772 9.781 1.00 85.81 87 ILE A O 1
ATOM 687 N N . VAL A 1 88 ? -9.416 4.846 10.553 1.00 88.44 88 VAL A N 1
ATOM 688 C CA . VAL A 1 88 ? -10.177 5.731 11.445 1.00 88.44 88 VAL A CA 1
ATOM 689 C C . VAL A 1 88 ? -11.101 6.653 10.656 1.00 88.44 88 VAL A C 1
ATOM 691 O O . VAL A 1 88 ? -12.240 6.867 11.074 1.00 88.44 88 VAL A O 1
ATOM 694 N N . ARG A 1 89 ? -10.650 7.169 9.509 1.00 83.06 89 ARG A N 1
ATOM 695 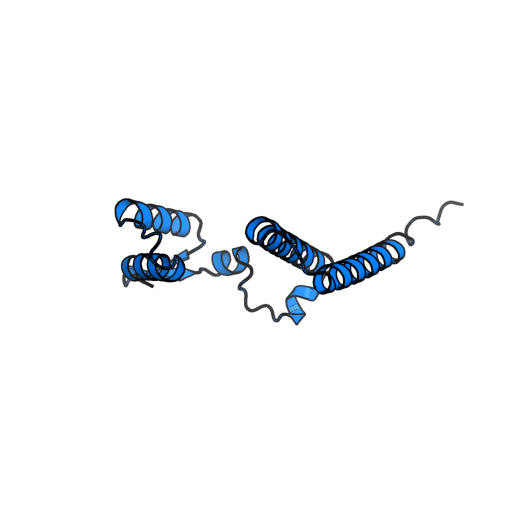C CA . ARG A 1 89 ? -11.457 8.008 8.613 1.00 83.06 89 ARG A CA 1
ATOM 696 C C . ARG A 1 89 ? -12.632 7.240 8.008 1.00 83.06 89 ARG A C 1
ATOM 698 O O . ARG A 1 89 ? -13.705 7.822 7.862 1.00 83.06 89 ARG A O 1
ATOM 705 N N . ARG A 1 90 ? -12.452 5.957 7.679 1.00 81.69 90 ARG A N 1
ATOM 706 C CA . ARG A 1 90 ? -13.502 5.108 7.095 1.00 81.69 90 ARG A CA 1
ATOM 707 C C . ARG A 1 90 ? -14.508 4.606 8.132 1.00 81.69 90 ARG A C 1
ATOM 709 O O . ARG A 1 90 ? -15.711 4.728 7.922 1.00 81.69 90 ARG A O 1
ATOM 716 N N . ASP A 1 91 ? -14.020 4.060 9.244 1.00 77.81 91 ASP A N 1
ATOM 717 C CA . ASP A 1 91 ? -14.832 3.307 10.213 1.00 77.81 91 ASP A CA 1
ATOM 718 C C . ASP A 1 91 ? -15.243 4.169 11.433 1.00 77.81 91 ASP A C 1
ATOM 720 O O . ASP A 1 91 ? -16.058 3.771 12.270 1.00 77.81 91 ASP A O 1
ATOM 724 N N . GLY A 1 92 ? -14.716 5.394 11.528 1.00 71.50 92 GLY A N 1
ATOM 725 C CA . GLY A 1 92 ? -15.236 6.478 12.362 1.00 71.50 92 GLY A CA 1
ATOM 726 C C . GLY A 1 92 ? -14.821 6.479 13.835 1.00 71.50 92 GLY A C 1
ATOM 727 O O . GLY A 1 92 ? -15.136 7.447 14.529 1.00 71.50 92 GLY A O 1
ATOM 728 N N . LYS A 1 93 ? -14.132 5.450 14.355 1.00 80.06 93 LYS A N 1
ATOM 729 C CA . LYS A 1 93 ? -13.496 5.486 15.692 1.00 80.06 93 LYS A CA 1
ATOM 730 C C . LYS A 1 93 ? -12.606 4.279 15.986 1.00 80.06 93 LYS A C 1
ATOM 732 O O . LYS A 1 93 ? -12.959 3.145 15.691 1.00 80.06 93 LYS A O 1
ATOM 737 N N . LEU A 1 94 ? -11.533 4.531 16.734 1.00 87.50 94 LEU A N 1
ATOM 738 C CA . LEU A 1 94 ? -10.824 3.508 17.507 1.00 87.50 94 LEU A CA 1
ATOM 739 C C . LEU A 1 94 ? -11.635 3.095 18.745 1.00 87.50 94 LEU A C 1
ATOM 741 O O . LEU A 1 94 ? -12.332 3.924 19.346 1.00 87.50 94 LEU A O 1
ATOM 745 N N . SER A 1 95 ? -11.525 1.829 19.160 1.00 91.31 95 SER A N 1
ATOM 746 C CA . SER A 1 95 ? -12.047 1.395 20.461 1.00 91.31 95 SER A CA 1
ATOM 747 C C . SER A 1 95 ? -11.252 2.036 21.610 1.00 91.31 95 SER A C 1
ATOM 749 O O . SER A 1 95 ? -10.170 2.582 21.401 1.00 91.31 95 SER A O 1
ATOM 751 N N . ALA A 1 96 ? -11.766 1.978 22.845 1.00 90.88 96 ALA A N 1
ATOM 752 C CA . ALA A 1 96 ? -11.008 2.444 24.012 1.00 90.88 96 ALA A CA 1
ATOM 753 C C . ALA A 1 96 ? -9.663 1.704 24.145 1.00 90.88 96 ALA A C 1
ATOM 755 O O . ALA A 1 96 ? -8.628 2.341 24.296 1.00 90.88 96 ALA A O 1
ATOM 756 N N . SER A 1 97 ? -9.671 0.380 23.953 1.00 94.19 97 SER A N 1
ATOM 757 C CA . SER A 1 97 ? -8.452 -0.434 23.995 1.00 94.19 97 SER A CA 1
ATOM 758 C C . SER A 1 97 ? -7.446 -0.052 22.906 1.00 94.19 97 SER A C 1
ATOM 760 O O . SER A 1 97 ? -6.244 -0.043 23.161 1.00 94.19 97 SER A O 1
ATOM 762 N N . ASP A 1 98 ? -7.910 0.283 21.701 1.00 93.75 98 ASP A N 1
ATOM 763 C CA . ASP A 1 98 ? -7.012 0.680 20.610 1.00 93.75 98 ASP A CA 1
ATOM 764 C C . ASP A 1 98 ? -6.394 2.059 20.859 1.00 93.75 98 ASP A C 1
ATOM 766 O O . ASP A 1 98 ? -5.224 2.272 20.543 1.00 93.75 98 ASP A O 1
ATOM 770 N N . ARG A 1 99 ? -7.140 2.977 21.487 1.00 93.31 99 ARG A N 1
ATOM 771 C CA . ARG A 1 99 ? -6.602 4.274 21.924 1.00 93.31 99 ARG A CA 1
ATOM 772 C C . ARG A 1 99 ? -5.536 4.112 23.003 1.00 93.31 99 ARG A C 1
ATOM 774 O O . ARG A 1 99 ? -4.498 4.755 22.897 1.00 93.31 99 ARG A O 1
ATOM 781 N N . ASP A 1 100 ? -5.746 3.231 23.980 1.00 96.75 100 ASP A N 1
ATOM 782 C CA . ASP A 1 100 ? -4.757 2.970 25.038 1.00 96.75 100 ASP A CA 1
ATOM 783 C C . ASP A 1 100 ? -3.452 2.392 24.461 1.00 96.75 100 ASP A C 1
ATOM 785 O O . ASP A 1 100 ? -2.348 2.796 24.839 1.00 96.75 100 ASP A O 1
ATOM 789 N N . LYS A 1 101 ? -3.562 1.486 23.478 1.00 95.50 101 LYS A N 1
ATOM 790 C CA . LYS A 1 101 ? -2.399 0.960 22.745 1.00 95.50 101 LYS A CA 1
ATOM 791 C C . LYS A 1 101 ? -1.683 2.056 21.960 1.00 95.50 101 LYS A C 1
ATOM 793 O O . LYS A 1 101 ? -0.459 2.140 22.029 1.00 95.50 101 LYS A O 1
ATOM 798 N N . LEU A 1 102 ? -2.424 2.902 21.241 1.00 95.00 102 LEU A N 1
ATOM 799 C CA . LEU A 1 102 ? -1.848 4.025 20.498 1.00 95.00 102 LEU A CA 1
ATOM 800 C C . LEU A 1 102 ? -1.120 4.998 21.437 1.00 95.00 102 LEU A C 1
ATOM 802 O O . LEU A 1 102 ? -0.009 5.424 21.132 1.00 95.00 102 LEU A O 1
ATOM 806 N N . GLN A 1 103 ? -1.695 5.280 22.606 1.00 96.75 103 GLN A N 1
ATOM 807 C CA . GLN A 1 103 ? -1.071 6.113 23.631 1.00 96.75 103 GLN A CA 1
ATOM 808 C C . GLN A 1 103 ? 0.256 5.512 24.123 1.00 96.75 103 GLN A C 1
ATOM 810 O O . GLN A 1 103 ? 1.265 6.212 24.185 1.00 96.75 103 GLN A O 1
ATOM 815 N N . THR A 1 104 ? 0.294 4.198 24.361 1.00 96.94 104 THR A N 1
ATOM 816 C CA . THR A 1 104 ? 1.532 3.489 24.734 1.00 96.94 104 THR A CA 1
ATOM 817 C C . THR A 1 104 ? 2.599 3.573 23.631 1.00 96.94 104 THR A C 1
ATOM 819 O O . THR A 1 104 ? 3.788 3.720 23.918 1.00 96.94 104 THR A O 1
ATOM 822 N N . VAL A 1 105 ? 2.202 3.492 22.354 1.00 96.06 105 VAL A N 1
ATOM 823 C CA . VAL A 1 105 ? 3.126 3.666 21.218 1.00 96.06 105 VAL A CA 1
ATOM 824 C C . VAL A 1 105 ? 3.692 5.088 21.193 1.00 96.06 105 VAL A C 1
ATOM 826 O O . VAL A 1 105 ? 4.905 5.251 21.073 1.00 96.06 105 VAL A O 1
ATOM 829 N N . ILE A 1 106 ? 2.850 6.110 21.370 1.00 95.94 106 ILE A N 1
ATOM 830 C CA . ILE A 1 106 ? 3.270 7.521 21.420 1.00 95.94 106 ILE A CA 1
ATOM 831 C C . ILE A 1 106 ? 4.284 7.758 22.547 1.00 95.94 106 ILE A C 1
ATOM 833 O O . ILE A 1 106 ? 5.288 8.439 22.342 1.00 95.94 106 ILE A O 1
ATOM 837 N N . GLU A 1 107 ? 4.058 7.184 23.727 1.00 96.38 107 GLU A N 1
ATOM 838 C CA . GLU A 1 107 ? 4.984 7.289 24.861 1.00 96.38 107 GLU A CA 1
ATOM 839 C C . GLU A 1 107 ? 6.365 6.724 24.525 1.00 96.38 107 GLU A C 1
ATOM 841 O O . GLU A 1 107 ? 7.368 7.412 24.717 1.00 96.38 107 GLU A O 1
ATOM 846 N N . LYS A 1 108 ? 6.424 5.532 23.920 1.00 94.69 108 LYS A N 1
ATOM 847 C CA . LYS A 1 108 ? 7.687 4.925 23.472 1.00 94.69 108 LYS A CA 1
ATOM 848 C C . LYS A 1 108 ? 8.404 5.765 22.416 1.00 94.69 108 LYS A C 1
ATOM 850 O O . LYS A 1 108 ? 9.621 5.913 22.477 1.00 94.69 108 LYS A O 1
ATOM 855 N N . LEU A 1 109 ? 7.671 6.328 21.455 1.00 93.81 109 LEU A N 1
ATOM 856 C CA . LEU A 1 109 ? 8.258 7.206 20.437 1.00 93.81 109 LEU A CA 1
ATOM 857 C C . LEU A 1 109 ? 8.848 8.477 21.068 1.00 93.81 109 LEU A C 1
ATOM 859 O O . LEU A 1 109 ? 9.955 8.882 20.718 1.00 93.81 109 LEU A O 1
ATOM 863 N N . ASN A 1 110 ? 8.161 9.062 22.052 1.00 93.75 110 ASN A N 1
ATOM 864 C CA . ASN A 1 110 ? 8.677 10.206 22.805 1.00 93.75 110 ASN A CA 1
ATOM 865 C C . ASN A 1 110 ? 9.925 9.857 23.629 1.00 93.75 110 ASN A C 1
ATOM 867 O O . ASN A 1 110 ? 10.834 10.679 23.730 1.00 93.75 110 ASN A O 1
ATOM 871 N N . GLU A 1 111 ? 10.002 8.656 24.206 1.00 93.19 111 GLU A N 1
ATOM 872 C CA . GLU A 1 111 ? 11.221 8.175 24.868 1.00 93.19 111 GLU A CA 1
ATOM 873 C C . GLU A 1 111 ? 1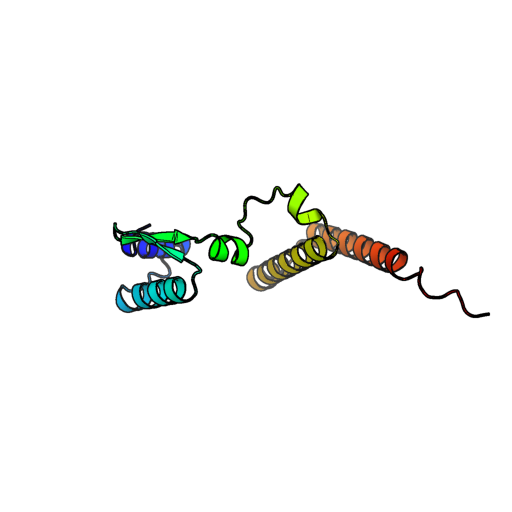2.394 8.089 23.883 1.00 93.19 111 GLU A C 1
ATOM 875 O O . GLU A 1 111 ? 13.469 8.609 24.176 1.00 93.19 111 GLU A O 1
ATOM 880 N N . ILE A 1 112 ? 12.185 7.517 22.691 1.00 91.81 112 ILE A N 1
ATOM 881 C CA . ILE A 1 112 ? 13.216 7.430 21.642 1.00 91.81 112 ILE A CA 1
ATOM 882 C C . ILE A 1 112 ? 13.729 8.825 21.255 1.00 91.81 112 ILE A C 1
ATOM 884 O O . ILE A 1 112 ? 14.939 9.021 21.145 1.00 91.81 112 ILE A O 1
ATOM 888 N N . LEU A 1 113 ? 12.832 9.807 21.107 1.00 87.81 113 LEU A N 1
ATOM 889 C CA . LEU A 1 113 ? 13.206 11.193 20.801 1.00 87.81 113 LEU A CA 1
ATOM 890 C C . LEU A 1 113 ? 14.075 11.831 21.893 1.00 87.81 113 LEU A C 1
ATOM 892 O O . LEU A 1 113 ? 15.000 12.573 21.571 1.00 87.81 113 LEU A O 1
ATOM 896 N N . ARG A 1 114 ? 13.817 11.525 23.172 1.00 87.62 114 ARG A N 1
ATOM 897 C CA . ARG A 1 114 ? 14.638 12.015 24.292 1.00 87.62 114 ARG A CA 1
ATOM 898 C C . ARG A 1 114 ? 16.055 11.447 24.242 1.00 87.62 114 ARG A C 1
ATOM 900 O O . ARG A 1 114 ? 17.013 12.193 24.377 1.00 87.62 114 ARG A O 1
ATOM 907 N N . PHE A 1 115 ? 16.204 10.145 23.999 1.00 77.69 115 PHE A N 1
ATOM 908 C CA . PHE A 1 115 ? 17.528 9.512 23.954 1.00 77.69 115 PHE A CA 1
ATOM 909 C C . PHE A 1 115 ? 18.313 9.820 22.669 1.00 77.69 115 PHE A C 1
ATOM 911 O O . PHE A 1 115 ? 19.541 9.849 22.697 1.00 77.69 115 PHE A O 1
ATOM 918 N N . GLY A 1 116 ? 17.630 10.059 21.546 1.00 62.72 116 GLY A N 1
ATOM 919 C CA . GLY A 1 116 ? 18.263 10.340 20.253 1.00 62.72 116 GLY A CA 1
ATOM 920 C C . GLY A 1 116 ? 18.775 11.775 20.066 1.00 62.72 116 GLY A C 1
ATOM 921 O O . GLY A 1 116 ? 19.531 12.017 19.127 1.00 62.72 116 GLY A O 1
ATOM 922 N N . GLY A 1 117 ? 18.377 12.723 20.924 1.00 56.81 117 GLY A N 1
ATOM 923 C CA . GLY A 1 117 ? 18.677 14.156 20.773 1.00 56.81 117 GLY A CA 1
ATOM 924 C C . GLY A 1 117 ? 19.893 14.688 21.546 1.00 56.81 117 GLY A C 1
ATOM 925 O O . GLY A 1 117 ? 20.432 15.732 21.184 1.00 56.81 117 GLY A O 1
ATOM 926 N N . ASP A 1 118 ? 20.369 13.982 22.575 1.00 54.00 118 ASP A N 1
ATOM 927 C CA . ASP A 1 118 ? 21.197 14.601 23.628 1.00 54.00 118 ASP A CA 1
ATOM 928 C C . ASP A 1 118 ? 22.729 14.479 23.458 1.00 54.00 118 ASP A C 1
ATOM 930 O O . ASP A 1 118 ? 23.479 14.885 24.341 1.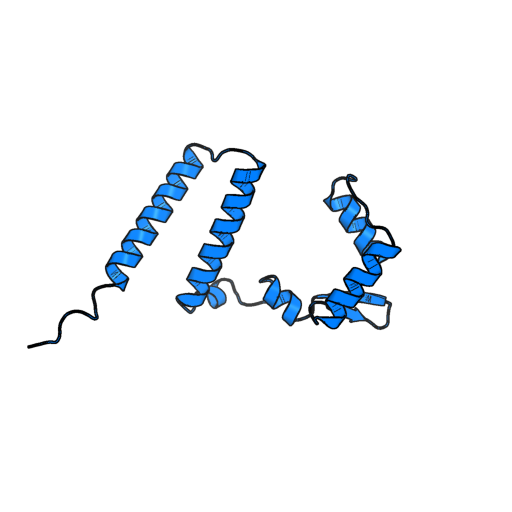00 54.00 118 ASP A O 1
ATOM 934 N N . SER A 1 119 ? 23.255 13.969 22.335 1.00 50.56 119 SER A N 1
ATOM 935 C CA . SER A 1 119 ? 24.714 13.734 22.181 1.00 50.56 119 SER A CA 1
ATOM 936 C C . SER A 1 119 ? 25.503 14.754 21.337 1.00 50.56 119 SER A C 1
ATOM 938 O O . SER A 1 119 ? 26.692 14.538 21.119 1.00 50.56 119 SER A O 1
ATOM 940 N N . ILE A 1 120 ? 24.926 15.878 20.877 1.00 50.38 120 ILE A N 1
ATOM 941 C CA . ILE A 1 120 ? 25.676 16.886 20.070 1.00 50.38 120 ILE A CA 1
ATOM 942 C C . ILE A 1 120 ? 25.798 18.264 20.755 1.00 50.38 120 ILE A C 1
ATOM 944 O O . ILE A 1 120 ? 26.437 19.174 20.235 1.00 50.38 120 ILE A O 1
ATOM 948 N N . ALA A 1 121 ? 25.278 18.436 21.969 1.00 47.59 121 ALA A N 1
ATOM 949 C CA . ALA A 1 121 ? 25.377 19.700 22.699 1.00 47.59 121 ALA A CA 1
ATOM 950 C C . ALA A 1 121 ? 26.197 19.545 23.984 1.00 47.59 121 ALA A C 1
ATOM 952 O O . ALA A 1 121 ? 25.636 19.663 25.060 1.00 47.59 121 ALA A O 1
ATOM 953 N N . ASN A 1 122 ? 27.498 19.245 23.878 1.00 44.53 122 ASN A N 1
ATOM 954 C CA . ASN A 1 122 ? 28.505 19.578 24.901 1.00 44.53 122 ASN A CA 1
ATOM 955 C C . ASN A 1 122 ? 29.925 19.337 24.359 1.00 44.53 122 ASN A C 1
ATOM 957 O O . ASN A 1 122 ? 30.563 18.330 24.648 1.00 44.53 122 ASN A O 1
ATOM 961 N N . ASN A 1 123 ? 30.406 20.268 23.534 1.00 43.75 123 ASN A N 1
ATOM 962 C CA . ASN A 1 123 ? 31.834 20.581 23.431 1.00 43.75 123 ASN A CA 1
ATOM 963 C C . ASN A 1 123 ? 32.006 21.978 22.822 1.00 43.75 123 ASN A C 1
ATOM 965 O O . ASN A 1 123 ? 32.285 22.156 21.636 1.00 43.75 123 ASN A O 1
ATOM 969 N N . LYS A 1 124 ? 31.789 22.978 23.671 1.00 43.84 124 LYS A N 1
ATOM 970 C CA . LYS A 1 124 ? 32.464 24.270 23.613 1.00 43.84 124 LYS A CA 1
ATOM 971 C C . LYS A 1 124 ? 32.763 24.636 25.055 1.00 43.84 124 LYS A C 1
ATOM 973 O O . LYS A 1 124 ? 31.831 24.978 25.768 1.00 43.84 124 LYS A O 1
ATOM 978 N N . ASP A 1 125 ? 34.012 24.435 25.447 1.00 40.66 125 ASP A N 1
ATOM 979 C CA . ASP A 1 125 ? 34.840 25.374 26.208 1.00 40.66 125 ASP A CA 1
ATOM 980 C C . ASP A 1 125 ? 36.307 24.933 26.085 1.00 40.66 125 ASP A C 1
ATOM 982 O O . ASP A 1 125 ? 36.575 23.716 26.221 1.00 40.66 125 ASP A O 1
#

Organism: Thermoplasma acidophilum (strain ATCC 25905 / DSM 1728 / JCM 9062 / NBRC 15155 / AMRC-C165) (NCBI:txid273075)

Sequence (125 aa):
MSGAEIMDEIEKHSFGLWRPSPGSIYPALESLVSEGLIIRKDDGRYELSEKGKEDLGIDNISQSDRMKTADSVLSELYSYAQYLEDIVRRDGKLSASDRDKLQTVIEKLNEILRFGGDSIANNKD

pLDDT: mean 85.31, std 15.24, range [40.66, 97.88]

Foldseek 3Di:
DALVVVQVVVCVVVVNPDGDDPVPSVVVVVVCVVVQQWDQDPVRDIDGDPVVCVVVVNDPCPPVNQPPDPVSVVVVVVVVVVVVVVVCVVVVDDDPVRVVVVVVVVVVVVVVVVVVPPPPPDDDD

Secondary structure (DSSP, 8-state):
-BHHHHHHHHHHHTTTS----HHHHHHHHHHHHHTTSEEE-TTSBEEE-HHHHHHTT-S---TTGGGSSHHHHHHHHHHHHHHHHHHHHHH----HHHHHHHHHHHHHHHHHHHHHHTTSS----